Protein AF-A0A4Y8UFQ9-F1 (afdb_monomer_lite)

Foldseek 3Di:
DDPVVVVVVVVVVVVVVPPPQQPQQDDDPVLVPDPCNVVSVVSNDDDDDDDDDDDPDPPPPPPDDPDPDPPPPPPPPPQDVQLPPADAFDKDKDKDKAFPDPPDDPCRHPVNRVVVVVVVQCSNAVPDKDFPDKDKAWDDDPPCNPPTTMIMIMTMMGHHDD

Structure (mmCIF, N/CA/C/O backbone):
data_AF-A0A4Y8UFQ9-F1
#
_entry.id   AF-A0A4Y8UFQ9-F1
#
loop_
_atom_site.group_PDB
_atom_site.id
_atom_site.type_symbol
_atom_site.label_atom_id
_atom_site.label_alt_id
_atom_site.label_comp_id
_atom_site.label_asym_id
_atom_site.label_entity_id
_atom_site.label_seq_id
_atom_site.pdbx_PDB_ins_code
_atom_site.Cartn_x
_atom_site.Cartn_y
_atom_site.Cartn_z
_atom_site.occupancy
_atom_site.B_iso_or_equiv
_atom_site.auth_seq_id
_atom_site.auth_comp_id
_atom_site.auth_asym_id
_atom_site.auth_atom_id
_atom_site.pdbx_PDB_model_num
ATOM 1 N N . MET A 1 1 ? 52.475 -78.803 -8.576 1.00 49.72 1 MET A N 1
ATOM 2 C CA . MET A 1 1 ? 51.684 -77.591 -8.274 1.00 49.72 1 MET A CA 1
ATOM 3 C C . MET A 1 1 ? 51.973 -77.152 -6.853 1.00 49.72 1 MET A C 1
ATOM 5 O O . MET A 1 1 ? 51.779 -77.934 -5.934 1.00 49.72 1 MET A O 1
ATOM 9 N N . SER A 1 2 ? 52.503 -75.944 -6.692 1.00 42.22 2 SER A N 1
ATOM 10 C CA . SER A 1 2 ? 53.022 -75.437 -5.420 1.00 42.22 2 SER A CA 1
ATOM 11 C C . SER A 1 2 ? 51.910 -74.780 -4.583 1.00 42.22 2 SER A C 1
ATOM 13 O O . SER A 1 2 ? 51.114 -74.024 -5.145 1.00 42.22 2 SER A O 1
ATOM 15 N N . PRO A 1 3 ? 51.875 -74.973 -3.249 1.00 52.09 3 PRO A N 1
ATOM 16 C CA . PRO A 1 3 ? 50.838 -74.419 -2.359 1.00 52.09 3 PRO A CA 1
ATOM 17 C C . PRO A 1 3 ? 50.831 -72.879 -2.299 1.00 52.09 3 PRO A C 1
ATOM 19 O O . PRO A 1 3 ? 49.906 -72.268 -1.768 1.00 52.09 3 PRO A O 1
ATOM 22 N N . PHE A 1 4 ? 51.856 -72.246 -2.873 1.00 48.84 4 PHE A N 1
ATOM 23 C CA . PHE A 1 4 ? 52.031 -70.799 -2.930 1.00 48.84 4 PHE A CA 1
ATOM 24 C C . PHE A 1 4 ? 51.114 -70.097 -3.944 1.00 48.84 4 PHE A C 1
ATOM 26 O O . PHE A 1 4 ? 50.678 -68.982 -3.674 1.00 48.84 4 PHE A O 1
ATOM 33 N N . CYS A 1 5 ? 50.748 -70.737 -5.062 1.00 50.50 5 CYS A N 1
ATOM 34 C CA . CYS A 1 5 ? 49.850 -70.113 -6.049 1.00 50.50 5 CYS A CA 1
ATOM 35 C C . CYS A 1 5 ? 48.397 -70.037 -5.558 1.00 50.50 5 CYS A C 1
ATOM 37 O O . CYS A 1 5 ? 47.725 -69.037 -5.787 1.00 50.50 5 CYS A O 1
ATOM 39 N N . TYR A 1 6 ? 47.922 -71.049 -4.824 1.00 51.56 6 TYR A N 1
ATOM 40 C CA . TYR A 1 6 ? 46.550 -71.065 -4.303 1.00 51.56 6 TYR A CA 1
ATOM 41 C C . TYR A 1 6 ? 46.324 -69.975 -3.243 1.00 51.56 6 TYR A C 1
ATOM 43 O O . TYR A 1 6 ? 45.278 -69.333 -3.205 1.00 51.56 6 TYR A O 1
ATOM 51 N N . ARG A 1 7 ? 47.345 -69.704 -2.419 1.00 54.38 7 ARG A N 1
ATOM 52 C CA . ARG A 1 7 ? 47.302 -68.657 -1.387 1.00 54.38 7 ARG A CA 1
ATOM 53 C C . ARG A 1 7 ? 47.274 -67.240 -1.963 1.00 54.38 7 ARG A C 1
ATOM 55 O O . ARG A 1 7 ? 46.605 -66.384 -1.395 1.00 54.38 7 ARG A O 1
ATOM 62 N N . ALA A 1 8 ? 47.951 -67.002 -3.087 1.00 55.12 8 ALA A N 1
ATOM 63 C CA . ALA A 1 8 ? 47.967 -65.692 -3.737 1.00 55.12 8 ALA A CA 1
ATOM 64 C C . ALA A 1 8 ? 46.615 -65.341 -4.385 1.00 55.12 8 ALA A C 1
ATOM 66 O O . ALA A 1 8 ? 46.162 -64.206 -4.276 1.00 55.12 8 ALA A O 1
ATOM 67 N N . VAL A 1 9 ? 45.934 -66.317 -4.997 1.00 57.59 9 VAL A N 1
ATOM 68 C CA . VAL A 1 9 ? 44.631 -66.092 -5.650 1.00 57.59 9 VAL A CA 1
ATOM 69 C C . VAL A 1 9 ? 43.527 -65.801 -4.626 1.00 57.59 9 VAL A C 1
ATOM 71 O O . VAL A 1 9 ? 42.749 -64.870 -4.812 1.00 57.59 9 VAL A O 1
ATOM 74 N N . VAL A 1 10 ? 43.500 -66.523 -3.500 1.00 58.44 10 VAL A N 1
ATOM 75 C CA . VAL A 1 10 ? 42.506 -66.293 -2.432 1.00 58.44 10 VAL A CA 1
ATOM 76 C C . VAL A 1 10 ? 42.690 -64.922 -1.765 1.00 58.44 10 VAL A C 1
ATOM 78 O O . VAL A 1 10 ? 41.705 -64.258 -1.449 1.00 58.44 10 VAL A O 1
ATOM 81 N N . ALA A 1 11 ? 43.935 -64.462 -1.600 1.00 55.69 11 ALA A N 1
ATOM 82 C CA . ALA A 1 11 ? 44.231 -63.163 -0.994 1.00 55.69 11 ALA A CA 1
ATOM 83 C C . ALA A 1 11 ? 43.792 -61.973 -1.870 1.00 55.69 11 ALA A C 1
ATOM 85 O O . ALA A 1 11 ? 43.322 -60.968 -1.343 1.00 55.69 11 ALA A O 1
ATOM 86 N N . VAL A 1 12 ? 43.887 -62.093 -3.200 1.00 56.75 12 VAL A N 1
ATOM 87 C CA . VAL A 1 12 ? 43.429 -61.046 -4.133 1.00 56.75 12 VAL A CA 1
ATOM 88 C C . VAL A 1 12 ? 41.899 -61.001 -4.215 1.00 56.75 12 VAL A C 1
ATOM 90 O O . VAL A 1 12 ? 41.326 -59.915 -4.247 1.00 56.75 12 VAL A O 1
ATOM 93 N N . CYS A 1 13 ? 41.217 -62.150 -4.162 1.00 51.97 13 CYS A N 1
ATOM 94 C CA . CYS A 1 13 ? 39.752 -62.181 -4.106 1.00 51.97 13 CYS A CA 1
ATOM 95 C C . CYS A 1 13 ? 39.203 -61.583 -2.799 1.00 51.97 13 CYS A C 1
ATOM 97 O O . CYS A 1 13 ? 38.222 -60.848 -2.843 1.00 51.97 13 CYS A O 1
ATOM 99 N N . ALA A 1 14 ? 39.851 -61.829 -1.655 1.00 54.19 14 ALA A N 1
ATOM 100 C CA . ALA A 1 14 ? 39.432 -61.267 -0.367 1.00 54.19 14 ALA A CA 1
ATOM 101 C C . ALA A 1 14 ? 39.606 -59.737 -0.285 1.00 54.19 14 ALA A C 1
ATOM 103 O O . ALA A 1 14 ? 38.831 -59.074 0.396 1.00 54.19 14 ALA A O 1
ATOM 104 N N . ALA A 1 15 ? 40.579 -59.164 -1.002 1.00 52.81 15 ALA A N 1
ATOM 105 C CA . ALA A 1 15 ? 40.805 -57.717 -1.032 1.00 52.81 15 ALA A CA 1
ATOM 106 C C . ALA A 1 15 ? 39.806 -56.951 -1.925 1.00 52.81 15 ALA A C 1
ATOM 108 O O . ALA A 1 15 ? 39.598 -55.759 -1.722 1.00 52.81 15 ALA A O 1
ATOM 109 N N . LEU A 1 16 ? 39.169 -57.624 -2.891 1.00 50.06 16 LEU A N 1
ATOM 110 C CA . LEU A 1 16 ? 38.190 -57.021 -3.810 1.00 50.06 16 LEU A CA 1
ATOM 111 C C . LEU A 1 16 ? 36.739 -57.086 -3.300 1.00 50.06 16 LEU A C 1
ATOM 113 O O . LEU A 1 16 ? 35.859 -56.474 -3.895 1.00 50.06 16 LEU A O 1
ATOM 117 N N . LEU A 1 17 ? 36.485 -57.805 -2.203 1.00 48.09 17 LEU A N 1
ATOM 118 C CA . LEU A 1 17 ? 35.159 -57.950 -1.583 1.00 48.09 17 LEU A CA 1
ATOM 119 C C . LEU A 1 17 ? 34.888 -56.927 -0.464 1.00 48.09 17 LEU A C 1
ATOM 121 O O . LEU A 1 17 ? 33.787 -56.896 0.075 1.00 48.09 17 LEU A O 1
ATOM 125 N N . SER A 1 18 ? 35.863 -56.080 -0.121 1.00 48.09 18 SER A N 1
ATOM 126 C CA . SER A 1 18 ? 35.749 -55.122 0.993 1.00 48.09 18 SER A CA 1
ATOM 127 C C . SER A 1 18 ? 35.346 -53.704 0.570 1.00 48.09 18 SER A C 1
ATOM 129 O O . SER A 1 18 ? 35.271 -52.819 1.415 1.00 48.09 18 SER A O 1
ATOM 131 N N . SER A 1 19 ? 35.089 -53.457 -0.718 1.00 48.53 19 SER A N 1
ATOM 132 C CA . SER A 1 19 ? 34.723 -52.134 -1.254 1.00 48.53 19 SER A CA 1
ATOM 133 C C . SER A 1 19 ? 33.238 -51.982 -1.619 1.00 48.53 19 SER A C 1
ATOM 135 O O . SER A 1 19 ? 32.844 -50.956 -2.165 1.00 48.53 19 SER A O 1
ATOM 137 N N . THR A 1 20 ? 32.383 -52.957 -1.296 1.00 51.97 20 THR A N 1
ATOM 138 C CA . THR A 1 20 ? 30.963 -52.973 -1.705 1.00 51.97 20 THR A CA 1
ATOM 139 C C . THR A 1 20 ? 29.966 -52.481 -0.648 1.00 51.97 20 THR A C 1
ATOM 141 O O . THR A 1 20 ? 28.790 -52.814 -0.744 1.00 51.97 20 THR A O 1
ATOM 144 N N . LEU A 1 21 ? 30.383 -51.682 0.343 1.00 53.06 21 LEU A N 1
ATOM 145 C CA . LEU A 1 21 ? 29.468 -51.138 1.369 1.00 53.06 21 LEU A CA 1
ATOM 146 C C . LEU A 1 21 ? 29.247 -49.613 1.325 1.00 53.06 21 LEU A C 1
ATOM 148 O O . LEU A 1 21 ? 28.385 -49.127 2.041 1.00 53.06 21 LEU A O 1
ATOM 152 N N . TYR A 1 22 ? 29.917 -48.863 0.439 1.00 53.50 22 TYR A N 1
ATOM 153 C CA . TYR A 1 22 ? 29.748 -47.396 0.334 1.00 53.50 22 TYR A CA 1
ATOM 154 C C . TYR A 1 22 ? 29.156 -46.905 -0.998 1.00 53.50 22 TYR A C 1
ATOM 156 O O . TYR A 1 22 ? 29.114 -45.706 -1.251 1.00 53.50 22 TYR A O 1
ATOM 164 N N . ALA A 1 23 ? 28.666 -47.800 -1.860 1.00 52.81 23 ALA A N 1
ATOM 165 C CA . ALA A 1 23 ? 28.085 -47.410 -3.152 1.00 52.81 23 ALA A CA 1
ATOM 166 C C . ALA A 1 23 ? 26.660 -46.816 -3.049 1.00 52.81 23 ALA A C 1
ATOM 168 O O . ALA A 1 23 ? 26.121 -46.352 -4.048 1.00 52.81 23 ALA A O 1
ATOM 169 N N . GLY A 1 24 ? 26.034 -46.843 -1.865 1.00 58.41 24 GLY A N 1
ATOM 170 C CA . GLY A 1 24 ? 24.657 -46.380 -1.637 1.00 58.41 24 GLY A CA 1
ATOM 171 C C . GLY A 1 24 ? 24.519 -44.984 -1.019 1.00 58.41 24 GLY A C 1
ATOM 172 O O . GLY A 1 24 ? 23.388 -44.532 -0.853 1.00 58.41 24 GLY A O 1
ATOM 173 N N . CYS A 1 25 ? 25.628 -44.309 -0.700 1.00 67.50 25 CYS A N 1
ATOM 174 C CA . CYS A 1 25 ? 25.659 -43.046 0.057 1.00 67.50 25 CYS A CA 1
ATOM 175 C C . CYS A 1 25 ? 26.064 -41.829 -0.784 1.00 67.50 25 CYS A C 1
ATOM 177 O O . CYS A 1 25 ? 26.454 -40.798 -0.239 1.00 67.50 25 CYS A O 1
ATOM 179 N N . ASP A 1 26 ? 26.005 -41.964 -2.107 1.00 71.69 26 ASP A N 1
ATOM 180 C CA . ASP A 1 26 ? 26.167 -40.849 -3.030 1.00 71.69 26 ASP A CA 1
ATOM 181 C C . ASP A 1 26 ? 24.802 -40.172 -3.213 1.00 71.69 26 ASP A C 1
ATOM 183 O O . ASP A 1 26 ? 23.840 -40.804 -3.665 1.00 71.69 26 ASP A O 1
ATOM 187 N N . PHE A 1 27 ? 24.702 -38.920 -2.764 1.00 73.00 27 PHE A N 1
ATOM 188 C CA . PHE A 1 27 ? 23.489 -38.111 -2.836 1.00 73.00 27 PHE A CA 1
ATOM 189 C C . PHE A 1 27 ? 23.701 -37.006 -3.871 1.00 73.00 27 PHE A C 1
ATOM 191 O O . PHE A 1 27 ? 24.387 -36.018 -3.609 1.00 73.00 27 PHE A O 1
ATOM 198 N N . ASP A 1 28 ? 23.097 -37.171 -5.043 1.00 74.50 28 ASP A N 1
ATOM 199 C CA . ASP A 1 28 ? 22.996 -36.140 -6.073 1.00 74.50 28 ASP A CA 1
ATOM 200 C C . ASP A 1 28 ? 21.626 -35.437 -6.030 1.00 74.50 28 ASP A C 1
ATOM 202 O O . ASP A 1 2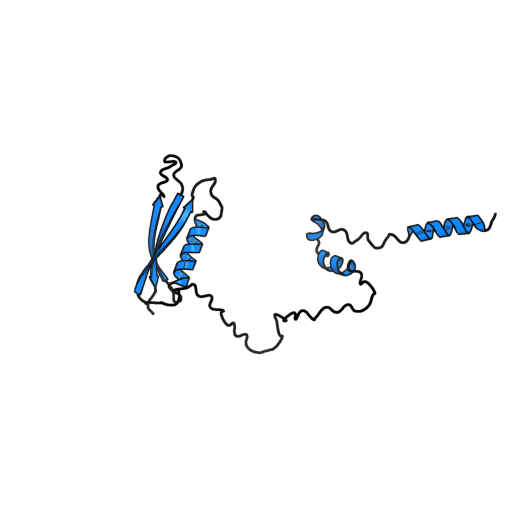8 ? 20.743 -35.789 -5.244 1.00 74.50 28 ASP A O 1
ATOM 206 N N . ALA A 1 29 ? 21.451 -34.401 -6.856 1.00 70.94 29 ALA A N 1
ATOM 207 C CA . ALA A 1 29 ? 20.213 -33.619 -6.893 1.00 70.94 29 ALA A CA 1
ATOM 208 C C . ALA A 1 29 ? 18.982 -34.476 -7.249 1.00 70.94 29 ALA A C 1
ATOM 210 O O . ALA A 1 29 ? 17.905 -34.239 -6.708 1.00 70.94 29 ALA A O 1
ATOM 211 N N . ASP A 1 30 ? 19.159 -35.504 -8.082 1.00 72.25 30 ASP A N 1
ATOM 212 C CA . ASP A 1 30 ? 18.088 -36.411 -8.507 1.00 72.25 30 ASP A CA 1
ATOM 213 C C . ASP A 1 30 ? 17.684 -37.396 -7.393 1.00 72.25 30 ASP A C 1
ATOM 215 O O . ASP A 1 30 ? 16.562 -37.908 -7.363 1.00 72.25 30 ASP A O 1
ATOM 219 N N . SER A 1 31 ? 18.571 -37.652 -6.427 1.00 72.88 31 SER A N 1
ATOM 220 C CA . SER A 1 31 ? 18.287 -38.525 -5.286 1.00 72.88 31 SER A CA 1
ATOM 221 C C . SER A 1 31 ? 17.291 -37.920 -4.290 1.00 72.88 31 SER A C 1
ATOM 223 O O . SER A 1 31 ? 16.629 -38.683 -3.586 1.00 72.88 31 SER A O 1
ATOM 225 N N . ALA A 1 32 ? 17.146 -36.590 -4.242 1.00 72.75 32 ALA A N 1
ATOM 226 C CA . ALA A 1 32 ? 16.237 -35.897 -3.322 1.00 72.75 32 ALA A CA 1
ATOM 227 C C . ALA A 1 32 ? 14.747 -36.109 -3.652 1.00 72.75 32 ALA A C 1
ATOM 229 O O . ALA A 1 32 ? 13.904 -36.024 -2.760 1.00 72.75 32 ALA A O 1
ATOM 230 N N . ASP A 1 33 ? 14.426 -36.441 -4.905 1.00 76.00 33 ASP A N 1
ATOM 231 C CA . ASP A 1 33 ? 13.050 -36.697 -5.351 1.00 76.00 33 ASP A CA 1
ATOM 232 C C . ASP A 1 33 ? 12.590 -38.137 -5.074 1.00 76.00 33 ASP A C 1
ATOM 234 O O . ASP A 1 33 ? 11.444 -38.512 -5.350 1.00 76.00 33 ASP A O 1
ATOM 238 N N . ARG A 1 34 ? 13.474 -38.984 -4.535 1.00 73.00 34 ARG A N 1
ATOM 239 C CA . ARG A 1 34 ? 13.147 -40.381 -4.266 1.00 73.00 34 ARG A CA 1
ATOM 240 C C . ARG A 1 34 ? 12.413 -40.530 -2.936 1.00 73.00 34 ARG A C 1
ATOM 242 O O . ARG A 1 34 ? 12.812 -39.992 -1.908 1.00 73.00 34 ARG A O 1
ATOM 249 N N . LEU A 1 35 ? 11.369 -41.356 -2.943 1.00 76.56 35 LEU A N 1
ATOM 250 C CA . LEU A 1 35 ? 10.551 -41.657 -1.760 1.00 76.56 35 LEU A CA 1
ATOM 251 C C . LEU A 1 35 ? 11.342 -42.346 -0.631 1.00 76.56 35 LEU A C 1
ATOM 253 O O . LEU A 1 35 ? 10.920 -42.298 0.519 1.00 76.56 35 LEU A O 1
ATOM 257 N N . ASP A 1 36 ? 12.476 -42.972 -0.960 1.00 73.31 36 ASP A N 1
ATOM 258 C CA . ASP A 1 36 ? 13.375 -43.691 -0.048 1.00 73.31 36 ASP A CA 1
ATOM 259 C C . ASP A 1 36 ? 14.566 -42.839 0.442 1.00 73.31 36 ASP A C 1
ATOM 261 O O . ASP A 1 36 ? 15.453 -43.348 1.126 1.00 73.31 36 ASP A O 1
ATOM 265 N N . PHE A 1 37 ? 14.606 -41.537 0.124 1.00 76.94 37 PHE A N 1
ATOM 266 C CA . PHE A 1 37 ? 15.743 -40.660 0.435 1.00 76.94 37 PHE A CA 1
ATOM 267 C C . PHE A 1 37 ? 16.064 -40.589 1.936 1.00 76.94 37 PHE A C 1
ATOM 269 O O . PHE A 1 37 ? 17.225 -40.705 2.324 1.00 76.94 37 PHE A O 1
ATOM 276 N N . ALA A 1 38 ? 15.043 -40.441 2.787 1.00 76.00 38 ALA A N 1
ATOM 277 C CA . ALA A 1 38 ? 15.228 -40.288 4.231 1.00 76.00 38 ALA A CA 1
ATOM 278 C C . ALA A 1 38 ? 15.802 -41.547 4.901 1.00 76.00 38 ALA A C 1
ATOM 280 O O . ALA A 1 38 ? 16.630 -41.433 5.802 1.00 76.00 38 ALA A O 1
ATOM 281 N N . GLU A 1 39 ? 15.403 -42.738 4.449 1.00 72.25 39 GLU A N 1
ATOM 282 C CA . GLU A 1 39 ? 15.904 -44.002 5.006 1.00 72.25 39 GLU A CA 1
ATOM 283 C C . GLU A 1 39 ? 17.366 -44.239 4.613 1.00 72.25 39 GLU A C 1
ATOM 285 O O . GLU A 1 39 ? 18.186 -44.607 5.452 1.00 72.25 39 GLU A O 1
ATOM 290 N N . ARG A 1 40 ? 17.738 -43.889 3.376 1.00 69.00 40 ARG A N 1
ATOM 291 C CA . ARG A 1 40 ? 19.120 -44.014 2.890 1.00 69.00 40 ARG A CA 1
ATOM 292 C C . ARG A 1 40 ? 20.119 -43.135 3.647 1.00 69.00 40 ARG A C 1
ATOM 294 O O . ARG A 1 40 ? 21.289 -43.491 3.726 1.00 69.00 40 ARG A O 1
ATOM 301 N N . ILE A 1 41 ? 19.690 -42.006 4.219 1.00 70.94 41 ILE A N 1
ATOM 302 C CA . ILE A 1 41 ? 20.553 -41.172 5.078 1.00 70.94 41 ILE A CA 1
ATOM 303 C C . ILE A 1 41 ? 20.936 -41.927 6.354 1.00 70.94 41 ILE A C 1
ATOM 305 O O . ILE A 1 41 ? 22.093 -41.872 6.773 1.00 70.94 41 ILE A O 1
ATOM 309 N N . VAL A 1 42 ? 19.976 -42.631 6.958 1.00 69.56 42 VAL A N 1
ATOM 310 C CA . VAL A 1 42 ? 20.172 -43.359 8.219 1.00 69.56 42 VAL A CA 1
ATOM 311 C C . VAL A 1 42 ? 21.118 -44.540 8.014 1.00 69.56 42 VAL A C 1
ATOM 313 O O . VAL A 1 42 ? 22.024 -44.741 8.819 1.00 69.56 42 VAL A O 1
ATOM 316 N N . ASP A 1 43 ? 20.967 -45.260 6.902 1.00 67.75 43 ASP A N 1
ATOM 317 C CA . ASP A 1 43 ? 21.806 -46.419 6.569 1.00 67.75 43 ASP A CA 1
ATOM 318 C C . ASP A 1 43 ? 23.277 -46.051 6.309 1.00 67.75 43 ASP A C 1
ATOM 320 O O . ASP A 1 43 ? 24.177 -46.866 6.506 1.00 67.75 43 ASP A O 1
ATOM 324 N N . CYS A 1 44 ? 23.533 -44.812 5.888 1.00 68.88 44 CYS A N 1
ATOM 325 C CA . CYS A 1 44 ? 24.867 -44.295 5.587 1.00 68.88 44 CYS A CA 1
ATOM 326 C C . CYS A 1 44 ? 25.601 -43.712 6.800 1.00 68.88 44 CYS A C 1
ATOM 328 O O . CYS A 1 44 ? 26.780 -43.358 6.702 1.00 68.88 44 CYS A O 1
ATOM 330 N N . GLN A 1 45 ? 24.927 -43.585 7.941 1.00 69.38 45 GLN A N 1
ATOM 331 C CA . GLN A 1 45 ? 25.514 -43.025 9.146 1.00 69.38 45 GLN A CA 1
ATOM 332 C C . GLN A 1 45 ? 26.206 -44.129 9.958 1.00 69.38 45 GLN A C 1
ATOM 334 O O . GLN A 1 45 ? 25.631 -44.723 10.866 1.00 69.38 45 GLN A O 1
ATOM 339 N N . GLU A 1 46 ? 27.468 -44.413 9.637 1.00 62.31 46 GLU A N 1
ATOM 340 C CA . GLU A 1 46 ? 28.289 -45.329 10.433 1.00 62.31 46 GLU A CA 1
ATOM 341 C C . GLU A 1 46 ? 28.646 -44.687 11.792 1.00 62.31 46 GLU A C 1
ATOM 343 O O . GLU A 1 46 ? 29.182 -43.574 11.819 1.00 62.31 46 GLU A O 1
ATOM 348 N N . PRO A 1 47 ? 28.365 -45.329 12.944 1.00 56.53 47 PRO A N 1
ATOM 349 C CA . PRO A 1 47 ? 28.782 -44.801 14.238 1.00 56.53 47 PRO A CA 1
ATOM 350 C C . PRO A 1 47 ? 30.287 -45.049 14.446 1.00 56.53 47 PRO A C 1
ATOM 352 O O . PRO A 1 47 ? 30.711 -46.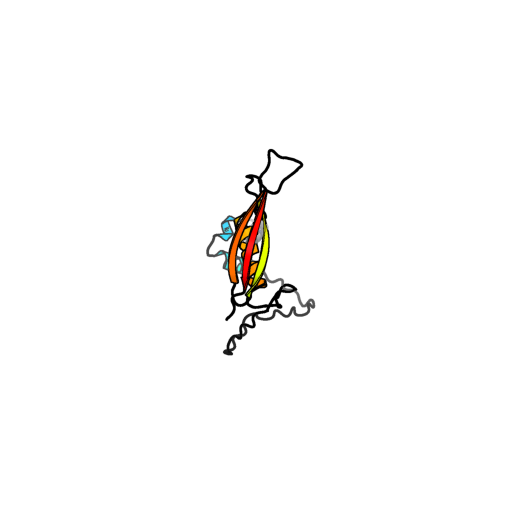207 14.466 1.00 56.53 47 PRO A O 1
ATOM 355 N N . PRO A 1 48 ? 31.128 -44.021 14.674 1.00 46.56 48 PRO A N 1
ATOM 356 C CA . PRO A 1 48 ? 32.504 -44.265 15.076 1.00 46.56 48 PRO A CA 1
ATOM 357 C C . PRO A 1 48 ? 32.543 -44.789 16.517 1.00 46.56 48 PRO A C 1
ATOM 359 O O . PRO A 1 48 ? 32.156 -44.109 17.468 1.00 46.56 48 PRO A O 1
ATOM 362 N N . ALA A 1 49 ? 33.068 -46.000 16.692 1.00 48.69 49 ALA A N 1
ATOM 363 C CA . ALA A 1 49 ? 33.476 -46.503 17.994 1.00 48.69 49 ALA A CA 1
ATOM 364 C C . ALA A 1 49 ? 34.716 -45.733 18.486 1.00 48.69 49 ALA A C 1
ATOM 366 O O . ALA A 1 49 ? 35.819 -45.959 17.994 1.00 48.69 49 ALA A O 1
ATOM 367 N N . SER A 1 50 ? 34.546 -44.827 19.455 1.00 44.00 50 SER A N 1
ATOM 368 C CA . SER A 1 50 ? 35.590 -44.319 20.370 1.00 44.00 50 SER A CA 1
ATOM 369 C C . SER A 1 50 ? 34.967 -43.469 21.490 1.00 44.00 50 SER A C 1
ATOM 371 O O . SER A 1 50 ? 33.978 -42.782 21.244 1.00 44.00 50 SER A O 1
ATOM 373 N N . PRO A 1 51 ? 35.502 -43.518 22.725 1.00 47.56 51 PRO A N 1
ATOM 374 C CA . PRO A 1 51 ? 34.786 -43.108 23.927 1.00 47.56 51 PRO A CA 1
ATOM 375 C C . PRO A 1 51 ? 34.860 -41.600 24.212 1.00 47.56 51 PRO A C 1
ATOM 377 O O . PRO A 1 51 ? 35.884 -40.961 23.994 1.00 47.56 51 PRO A O 1
ATOM 380 N N . ALA A 1 52 ? 33.749 -41.095 24.761 1.00 51.88 52 ALA A N 1
ATOM 381 C CA . ALA A 1 52 ? 33.584 -39.909 25.605 1.00 51.88 52 ALA A CA 1
ATOM 382 C C . ALA A 1 52 ? 34.585 -38.756 25.395 1.00 51.88 52 ALA A C 1
ATOM 384 O O . ALA A 1 52 ? 35.618 -38.673 26.057 1.00 51.88 52 ALA A O 1
ATOM 385 N N . SER A 1 53 ? 34.205 -37.796 24.551 1.00 43.94 53 SER A N 1
ATOM 386 C CA . SER A 1 53 ? 34.620 -36.406 24.733 1.00 43.94 53 SER A CA 1
ATOM 387 C C . SER A 1 53 ? 33.406 -35.591 25.142 1.00 43.94 53 SER A C 1
ATOM 389 O O . SER A 1 53 ? 32.383 -35.567 24.463 1.00 43.94 53 SER A O 1
ATOM 391 N N . ASP A 1 54 ? 33.564 -35.008 26.320 1.00 51.00 54 ASP A N 1
ATOM 392 C CA . ASP A 1 54 ? 32.689 -34.101 27.036 1.00 51.00 54 ASP A CA 1
ATOM 393 C C . ASP A 1 54 ? 32.150 -33.001 26.104 1.00 51.00 54 ASP A C 1
ATOM 395 O O . ASP A 1 54 ? 32.842 -32.040 25.765 1.00 51.00 54 ASP A O 1
ATOM 399 N N . LEU A 1 55 ? 30.914 -33.176 25.640 1.00 50.28 55 LEU A N 1
ATOM 400 C CA . LEU A 1 55 ? 30.111 -32.107 25.068 1.00 50.28 55 LEU A CA 1
ATOM 401 C C . LEU A 1 55 ? 28.935 -31.921 26.014 1.00 50.28 55 LEU A C 1
ATOM 403 O O . LEU A 1 55 ? 28.038 -32.763 26.084 1.00 50.28 55 LEU A O 1
ATOM 407 N N . SER A 1 56 ? 28.984 -30.821 26.766 1.00 57.59 56 SER A N 1
ATOM 408 C CA . SER A 1 56 ? 27.895 -30.330 27.604 1.00 57.59 56 SER A CA 1
ATOM 409 C C . SER A 1 56 ? 26.557 -30.519 26.888 1.00 57.59 56 SER A C 1
ATOM 411 O O . SER A 1 56 ? 26.462 -30.161 25.709 1.00 57.59 56 SER A O 1
ATOM 413 N N . PRO A 1 57 ? 25.523 -31.060 27.556 1.00 46.38 57 PRO A N 1
ATOM 414 C CA . PRO A 1 57 ? 24.257 -31.332 26.902 1.00 46.38 57 PRO A CA 1
ATOM 415 C C . PRO A 1 57 ? 23.687 -30.015 26.383 1.00 46.38 57 PRO A C 1
ATOM 417 O O . PRO A 1 57 ? 23.277 -29.148 27.156 1.00 46.38 57 PRO A O 1
ATOM 420 N N . VAL A 1 58 ? 23.673 -29.857 25.059 1.00 53.00 58 VAL A N 1
ATOM 421 C CA . VAL A 1 58 ? 22.801 -28.883 24.416 1.00 53.00 58 VAL A CA 1
ATOM 422 C C . VAL A 1 58 ? 21.396 -29.317 24.795 1.00 53.00 58 VAL A C 1
ATOM 424 O O . VAL A 1 58 ? 20.925 -30.374 24.376 1.00 53.00 58 VAL A O 1
ATOM 427 N N . VAL A 1 59 ? 20.769 -28.536 25.669 1.00 52.94 59 VAL A N 1
ATOM 428 C CA . VAL A 1 59 ? 19.378 -28.720 26.060 1.00 52.94 59 VAL A CA 1
ATOM 429 C C . VAL A 1 59 ? 18.545 -28.480 24.808 1.00 52.94 59 VAL A C 1
ATOM 431 O O . VAL A 1 59 ? 18.265 -27.342 24.441 1.00 52.94 59 VAL A O 1
ATOM 434 N N . ILE A 1 60 ? 18.204 -29.559 24.108 1.00 54.84 60 ILE A N 1
ATOM 435 C CA . ILE A 1 60 ? 17.175 -29.530 23.080 1.00 54.84 60 ILE A CA 1
ATOM 436 C C . ILE A 1 60 ? 15.852 -29.506 23.831 1.00 54.84 60 ILE A C 1
ATOM 438 O O . ILE A 1 60 ? 15.419 -30.513 24.389 1.00 54.84 60 ILE A O 1
ATOM 442 N N . GLU A 1 61 ? 15.257 -28.321 23.909 1.00 50.88 61 GLU A N 1
ATOM 443 C CA . GLU A 1 61 ? 13.932 -28.140 24.478 1.00 50.88 61 GLU A CA 1
ATOM 444 C C . GLU A 1 61 ? 12.910 -28.800 23.530 1.00 50.88 61 GLU A C 1
ATOM 446 O O . GLU A 1 61 ? 12.828 -28.427 22.355 1.00 50.88 61 GLU A O 1
ATOM 451 N N . PRO A 1 62 ? 12.168 -29.830 23.973 1.00 46.25 62 PRO A N 1
ATOM 452 C CA . PRO A 1 62 ? 11.177 -30.478 23.129 1.00 46.25 62 PRO A CA 1
ATOM 453 C C . PRO A 1 62 ? 10.029 -29.498 22.860 1.00 46.25 62 PRO A C 1
ATOM 455 O O . PRO A 1 62 ? 9.302 -29.117 23.774 1.00 46.25 62 PRO A O 1
ATOM 458 N N . LEU A 1 63 ? 9.832 -29.115 21.595 1.00 48.34 63 LEU A N 1
ATOM 459 C CA . LEU A 1 63 ? 8.768 -28.184 21.176 1.00 48.34 63 LEU A CA 1
ATOM 460 C C . LEU A 1 63 ? 7.343 -28.729 21.374 1.00 48.34 63 LEU A C 1
ATOM 462 O O . LEU A 1 63 ? 6.376 -27.983 21.235 1.00 48.34 63 LEU A O 1
ATOM 466 N N . TYR A 1 64 ? 7.202 -30.009 21.717 1.00 45.66 64 TYR A N 1
ATOM 467 C CA . TYR A 1 64 ? 5.918 -30.639 21.991 1.00 45.66 64 TYR A CA 1
ATOM 468 C C . TYR A 1 64 ? 6.056 -31.536 23.216 1.00 45.66 64 TYR A C 1
ATOM 470 O O . TYR A 1 64 ? 6.454 -32.695 23.128 1.00 45.66 64 TYR A O 1
ATOM 478 N N . SER A 1 65 ? 5.741 -30.988 24.389 1.00 46.56 65 SER A N 1
ATOM 479 C CA . SER A 1 65 ? 5.422 -31.822 25.540 1.00 46.56 65 SER A CA 1
ATOM 480 C C . SER A 1 65 ? 4.061 -32.460 25.284 1.00 46.56 65 SER A C 1
ATOM 482 O O . SER A 1 65 ? 3.052 -31.751 25.214 1.00 46.56 65 SER A O 1
ATOM 484 N N . ASP A 1 66 ? 4.037 -33.781 25.168 1.00 49.81 66 ASP A N 1
ATOM 485 C CA . ASP A 1 66 ? 2.821 -34.584 25.131 1.00 49.81 66 ASP A CA 1
ATOM 486 C C . ASP A 1 66 ? 2.196 -34.565 26.537 1.00 49.81 66 ASP A C 1
ATOM 488 O O . ASP A 1 66 ? 2.369 -35.455 27.367 1.00 49.81 66 ASP A O 1
ATOM 492 N N . SER A 1 67 ? 1.560 -33.446 26.873 1.00 46.81 67 SER A N 1
ATOM 493 C CA . SER A 1 67 ? 0.776 -33.303 28.088 1.00 46.81 67 SER A CA 1
ATOM 494 C C . SER A 1 67 ? -0.575 -32.725 27.711 1.00 46.81 67 SER A C 1
ATOM 496 O O . SER A 1 67 ? -0.684 -31.684 27.066 1.00 46.81 67 SER A O 1
ATOM 498 N N . ALA A 1 68 ? -1.620 -33.448 28.099 1.00 47.84 68 ALA A N 1
ATOM 499 C CA . ALA A 1 68 ? -3.021 -33.094 27.936 1.00 47.84 68 ALA A CA 1
ATOM 500 C C . ALA A 1 68 ? -3.412 -31.895 28.829 1.00 47.84 68 ALA A C 1
ATOM 502 O O . ALA A 1 68 ? -4.306 -31.981 29.669 1.00 47.84 68 ALA A O 1
ATOM 503 N N . GLY A 1 69 ? -2.726 -30.767 28.663 1.00 47.72 69 GLY A N 1
ATOM 504 C CA . GLY A 1 69 ? -3.031 -29.477 29.259 1.00 47.72 69 GLY A CA 1
ATOM 505 C C . GLY A 1 69 ? -3.262 -28.478 28.136 1.00 47.72 69 GLY A C 1
ATOM 506 O O . GLY A 1 69 ? -2.420 -28.335 27.258 1.00 47.72 69 GLY A O 1
ATOM 507 N N . ARG A 1 70 ? -4.434 -27.830 28.133 1.00 48.19 70 ARG A N 1
ATOM 508 C CA . ARG A 1 70 ? -4.850 -26.804 27.159 1.00 48.19 70 ARG A CA 1
ATOM 509 C C . ARG A 1 70 ? -3.659 -25.975 26.670 1.00 48.19 70 ARG A C 1
ATOM 511 O O . ARG A 1 70 ? -3.094 -25.218 27.455 1.00 48.19 70 ARG A O 1
ATOM 518 N N . ALA A 1 71 ? -3.336 -26.088 25.382 1.00 43.16 71 ALA A N 1
ATOM 519 C CA . ALA A 1 71 ? -2.390 -25.208 24.716 1.00 43.16 71 ALA A CA 1
ATOM 520 C C . ALA A 1 71 ? -2.878 -23.761 24.866 1.00 43.16 71 ALA A C 1
ATOM 522 O O . ALA A 1 71 ? -3.778 -23.308 24.157 1.00 43.16 71 ALA A O 1
ATOM 523 N N . VAL A 1 72 ? -2.324 -23.039 25.838 1.00 51.31 72 VAL A N 1
ATOM 524 C CA . VAL A 1 72 ? -2.456 -21.590 25.903 1.00 51.31 72 VAL A CA 1
ATOM 525 C C . VAL A 1 72 ? -1.453 -21.072 24.891 1.00 51.31 72 VAL A C 1
ATOM 527 O O . VAL A 1 72 ? -0.270 -20.930 25.190 1.00 51.31 72 VAL A O 1
ATOM 530 N N . ILE A 1 73 ? -1.921 -20.852 23.663 1.00 49.59 73 ILE A N 1
ATOM 531 C CA . ILE A 1 73 ? -1.185 -20.068 22.677 1.00 49.59 73 ILE A CA 1
ATOM 532 C C . ILE A 1 73 ? -1.072 -18.667 23.280 1.00 49.59 73 ILE A C 1
ATOM 534 O O . ILE A 1 73 ? -1.997 -17.862 23.201 1.00 49.59 73 ILE A O 1
ATOM 538 N N . SER A 1 74 ? 0.030 -18.412 23.977 1.00 46.62 74 SER A N 1
ATOM 539 C CA . SER A 1 74 ? 0.389 -17.073 24.415 1.00 46.62 74 SER A CA 1
ATOM 540 C C . SER A 1 74 ? 0.915 -16.358 23.182 1.00 46.62 74 SER A C 1
ATOM 542 O O . SER A 1 74 ? 2.035 -16.613 22.738 1.00 46.62 74 SER A O 1
ATOM 544 N N . GLU A 1 75 ? 0.070 -15.529 22.571 1.00 48.97 75 GLU A N 1
ATOM 545 C CA . GLU A 1 75 ? 0.496 -14.618 21.517 1.00 48.97 75 GLU A CA 1
ATOM 546 C C . GLU A 1 75 ? 1.672 -13.785 22.040 1.00 48.97 75 GLU A C 1
ATOM 548 O O . GLU A 1 75 ? 1.531 -12.937 22.922 1.00 48.97 75 GLU A O 1
ATOM 553 N N . HIS A 1 76 ? 2.876 -14.045 21.531 1.00 42.75 76 HIS A N 1
ATOM 554 C CA . HIS A 1 76 ? 4.004 -13.178 21.823 1.00 42.75 76 HIS A CA 1
ATOM 555 C C . HIS A 1 76 ? 3.730 -11.863 21.098 1.00 42.75 76 HIS A C 1
ATOM 557 O O . HIS A 1 76 ? 3.885 -11.756 19.881 1.00 42.75 76 HIS A O 1
ATOM 563 N N . ARG A 1 77 ? 3.215 -10.879 21.837 1.00 44.31 77 ARG A N 1
ATOM 564 C CA . ARG A 1 77 ? 2.826 -9.581 21.294 1.00 44.31 77 ARG A CA 1
ATOM 565 C C . ARG A 1 77 ? 4.095 -8.821 20.902 1.00 44.31 77 ARG A C 1
ATOM 567 O O . ARG A 1 77 ? 4.627 -8.041 21.685 1.00 44.31 77 ARG A O 1
ATOM 574 N N . VAL A 1 78 ? 4.599 -9.058 19.692 1.00 48.47 78 VAL A N 1
ATOM 575 C CA . VAL A 1 78 ? 5.665 -8.250 19.090 1.00 48.47 78 VAL A CA 1
ATOM 576 C C . VAL A 1 78 ? 5.038 -6.916 18.698 1.00 48.47 78 VAL A C 1
ATOM 578 O O . VAL A 1 78 ? 4.512 -6.733 17.602 1.00 48.47 78 VAL A O 1
ATOM 581 N N . VAL A 1 79 ? 4.996 -5.999 19.660 1.00 48.88 79 VAL A N 1
ATOM 582 C CA . VAL A 1 79 ? 4.456 -4.660 19.454 1.00 48.88 79 VAL A CA 1
ATOM 583 C C . VAL A 1 79 ? 5.567 -3.775 18.908 1.00 48.88 79 VAL A C 1
ATOM 585 O O . VAL A 1 79 ? 6.569 -3.550 19.583 1.00 48.88 79 VAL A O 1
ATOM 588 N N . ALA A 1 80 ? 5.383 -3.242 17.700 1.00 53.56 80 ALA A N 1
ATOM 589 C CA . ALA A 1 80 ? 6.230 -2.163 17.208 1.00 53.56 80 ALA A CA 1
ATOM 590 C C . ALA A 1 80 ? 6.168 -0.963 18.186 1.00 53.56 80 ALA A C 1
ATOM 592 O O . ALA A 1 80 ? 5.101 -0.689 18.750 1.00 53.56 80 ALA A O 1
ATOM 593 N N . PRO A 1 81 ? 7.265 -0.221 18.413 1.00 50.69 81 PRO A N 1
ATOM 594 C CA . PRO A 1 81 ? 7.239 0.968 19.264 1.00 50.69 81 PRO A CA 1
ATOM 595 C C . PRO A 1 81 ? 6.130 1.935 18.810 1.00 50.69 81 PRO A C 1
ATOM 597 O O . PRO A 1 81 ? 6.080 2.314 17.645 1.00 50.69 81 PRO A O 1
ATOM 600 N N . GLY A 1 82 ? 5.207 2.297 19.710 1.00 53.62 82 GLY A N 1
ATOM 601 C CA . GLY A 1 82 ? 4.056 3.165 19.406 1.00 53.62 82 GLY A CA 1
ATOM 602 C C . GLY A 1 82 ? 2.750 2.447 19.027 1.00 53.62 82 GLY A C 1
ATOM 603 O O . GLY A 1 82 ? 1.689 3.060 19.110 1.00 53.62 82 GLY A O 1
ATOM 604 N N . SER A 1 83 ? 2.775 1.140 18.739 1.00 52.91 83 SER A N 1
ATOM 605 C CA . SER A 1 83 ? 1.573 0.353 18.390 1.00 52.91 83 SER A CA 1
ATOM 606 C C . SER A 1 83 ? 0.603 0.125 19.568 1.00 52.91 83 SER A C 1
ATOM 608 O O . SER A 1 83 ? -0.468 -0.443 19.386 1.00 52.91 83 SER A O 1
ATOM 610 N N . LEU A 1 84 ? 0.917 0.611 20.777 1.00 53.69 84 LEU A N 1
ATOM 611 C CA . LEU A 1 84 ? 0.037 0.524 21.953 1.00 53.69 84 LEU A CA 1
ATOM 612 C C . LEU A 1 84 ? -0.868 1.739 22.175 1.00 53.69 84 LEU A C 1
ATOM 614 O O . LEU A 1 84 ? -1.812 1.637 22.961 1.00 53.69 84 LEU A O 1
ATOM 618 N N . ASN A 1 85 ? -0.628 2.865 21.499 1.00 55.97 85 ASN A N 1
ATOM 619 C CA . ASN A 1 85 ? -1.472 4.051 21.643 1.00 55.97 85 ASN A CA 1
ATOM 620 C C . ASN A 1 85 ? -2.679 3.951 20.704 1.00 55.97 85 ASN A C 1
ATOM 622 O O . ASN A 1 85 ? -2.778 4.647 19.700 1.00 55.97 85 ASN A O 1
ATOM 626 N N . HIS A 1 86 ? -3.598 3.043 21.037 1.00 59.62 86 HIS A N 1
ATOM 627 C CA . HIS A 1 86 ? -4.875 2.908 20.345 1.00 59.62 86 HIS A CA 1
ATOM 628 C C . HIS A 1 86 ? -5.836 3.996 20.820 1.00 59.62 86 HIS A C 1
ATOM 630 O O . HIS A 1 86 ? -6.494 3.863 21.851 1.00 59.62 86 HIS A O 1
ATOM 636 N N . SER A 1 87 ? -5.928 5.067 20.053 1.00 63.34 87 SER A N 1
ATOM 637 C CA . SER A 1 87 ? -6.927 6.120 20.188 1.00 63.34 87 SER A CA 1
ATOM 638 C C . SER A 1 87 ? -8.077 5.823 19.212 1.00 63.34 87 SER A C 1
ATOM 640 O O . SER A 1 87 ? -7.924 5.985 17.998 1.00 63.34 87 SER A O 1
ATOM 642 N N . PRO A 1 88 ? -9.236 5.338 19.700 1.00 67.75 88 PRO A N 1
ATOM 643 C CA . PRO A 1 88 ? -10.385 5.058 18.844 1.00 67.75 88 PRO A CA 1
ATOM 644 C C . PRO A 1 88 ? -10.789 6.312 18.065 1.00 67.75 88 PRO A C 1
ATOM 646 O O . PRO A 1 88 ? -10.815 7.405 18.631 1.00 67.75 88 PRO A O 1
ATOM 649 N N . GLY A 1 89 ? -11.102 6.162 16.776 1.00 68.62 89 GLY A N 1
ATOM 650 C CA . GLY A 1 89 ? -11.548 7.276 15.938 1.00 68.62 89 GLY A CA 1
ATOM 651 C C . GLY A 1 89 ? -10.454 8.252 15.492 1.00 68.62 89 GLY A C 1
ATOM 652 O O . GLY A 1 89 ? -10.779 9.232 14.828 1.00 68.62 89 GLY A O 1
ATOM 653 N N . GLN A 1 90 ? -9.175 8.008 15.804 1.00 77.75 90 GLN A N 1
ATOM 654 C CA . GLN A 1 90 ? -8.086 8.761 15.178 1.00 77.75 90 GLN A CA 1
ATOM 655 C C . GLN A 1 90 ? -7.811 8.266 13.756 1.00 77.75 90 GLN A C 1
ATOM 657 O O . GLN A 1 90 ? -7.872 7.066 13.473 1.00 77.75 90 GLN A O 1
ATOM 662 N N . SER A 1 91 ? -7.516 9.223 12.877 1.00 85.31 91 SER A N 1
ATOM 663 C CA . SER A 1 91 ? -7.095 9.010 11.496 1.00 85.31 91 SER A CA 1
ATOM 664 C C . SER A 1 91 ? -5.575 9.093 11.383 1.00 85.31 91 SER A C 1
ATOM 666 O O . SER A 1 91 ? -4.958 10.012 11.923 1.00 85.31 91 SER A O 1
ATOM 668 N N . PHE A 1 92 ? -4.995 8.179 10.622 1.00 88.56 92 PHE A N 1
ATOM 669 C CA . PHE A 1 92 ? -3.571 8.055 10.359 1.00 88.56 92 PHE A CA 1
ATOM 670 C C . PHE A 1 92 ? -3.321 8.017 8.853 1.00 88.56 92 PHE A C 1
ATOM 672 O O . PHE A 1 92 ? -4.211 7.698 8.062 1.00 88.56 92 PHE A O 1
ATOM 679 N N . GLU A 1 93 ? -2.085 8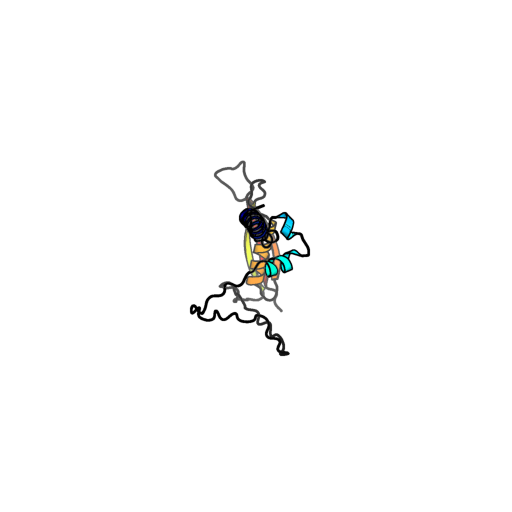.315 8.463 1.00 92.12 93 GLU A N 1
ATOM 680 C CA . GLU A 1 93 ? -1.616 8.153 7.094 1.00 92.12 93 GLU A CA 1
ATOM 681 C C . GLU A 1 93 ? -0.320 7.341 7.093 1.00 92.12 93 GLU A C 1
ATOM 683 O O . GLU A 1 93 ? 0.645 7.686 7.775 1.00 92.12 93 GLU A O 1
ATOM 688 N N . ALA A 1 94 ? -0.318 6.250 6.335 1.00 92.25 94 ALA A N 1
ATOM 689 C CA . ALA A 1 94 ? 0.843 5.408 6.088 1.00 92.25 94 ALA A CA 1
ATOM 690 C C . ALA A 1 94 ? 1.303 5.586 4.640 1.00 92.25 94 ALA A C 1
ATOM 692 O O . ALA A 1 94 ? 0.480 5.824 3.751 1.00 92.25 94 ALA A O 1
ATOM 693 N N . ARG A 1 95 ? 2.612 5.460 4.398 1.00 94.19 95 ARG A N 1
ATOM 694 C CA . ARG A 1 95 ? 3.184 5.567 3.052 1.00 94.19 95 ARG A CA 1
ATOM 695 C C . ARG A 1 95 ? 4.230 4.497 2.792 1.00 94.19 95 ARG A C 1
ATOM 697 O O . ARG A 1 95 ? 5.054 4.222 3.657 1.00 94.19 95 ARG A O 1
ATOM 704 N N . GLU A 1 96 ? 4.243 3.979 1.572 1.00 95.44 96 GLU A N 1
ATOM 705 C CA . GLU A 1 96 ? 5.253 3.036 1.092 1.00 95.44 96 GLU A CA 1
ATOM 706 C C . GLU A 1 96 ? 5.724 3.412 -0.310 1.00 95.44 96 GLU A C 1
ATOM 708 O O . GLU A 1 96 ? 4.971 3.979 -1.105 1.00 95.44 96 GLU A O 1
ATOM 713 N N . LEU A 1 97 ? 6.985 3.106 -0.610 1.00 93.31 97 LEU A N 1
ATOM 714 C CA . LEU A 1 97 ? 7.549 3.297 -1.942 1.00 93.31 97 LEU A CA 1
ATOM 715 C C . LEU A 1 97 ? 7.320 2.035 -2.777 1.00 93.31 97 LEU A C 1
ATOM 717 O O . LEU A 1 97 ? 7.524 0.921 -2.299 1.00 93.31 97 LEU A O 1
ATOM 721 N N . TYR A 1 98 ? 6.965 2.216 -4.042 1.00 94.19 98 TYR A N 1
ATOM 722 C CA . TYR A 1 98 ? 6.978 1.145 -5.029 1.00 94.19 98 TYR A CA 1
ATOM 723 C C . TYR A 1 98 ? 7.475 1.653 -6.383 1.00 94.19 98 TYR A C 1
ATOM 725 O O . TYR A 1 98 ? 7.542 2.857 -6.643 1.00 94.19 98 TYR A O 1
ATOM 733 N N . SER A 1 99 ? 7.837 0.723 -7.256 1.00 92.12 99 SER A N 1
ATOM 734 C CA . SER A 1 99 ? 8.324 0.987 -8.600 1.00 92.12 99 SER A CA 1
ATOM 735 C C . SER A 1 99 ? 7.539 0.155 -9.610 1.00 92.12 99 SER A C 1
ATOM 737 O O . SER A 1 99 ? 7.273 -1.025 -9.399 1.00 92.12 99 SER A O 1
ATOM 739 N N . LEU A 1 100 ? 7.153 0.790 -10.714 1.00 89.31 100 LEU A N 1
ATOM 740 C CA . LEU A 1 100 ? 6.526 0.154 -11.878 1.00 89.31 100 LEU A CA 1
ATOM 741 C C . LEU A 1 100 ? 7.531 -0.096 -13.006 1.00 89.31 100 LEU A C 1
ATOM 743 O O . LEU A 1 100 ? 7.152 -0.470 -14.115 1.00 89.31 100 LEU A O 1
ATOM 747 N N . ARG A 1 101 ? 8.817 0.156 -12.753 1.00 86.75 101 ARG A N 1
ATOM 748 C CA . ARG A 1 101 ? 9.858 -0.066 -13.749 1.00 86.75 101 ARG A CA 1
ATOM 749 C C . ARG A 1 101 ? 10.078 -1.561 -13.958 1.00 86.75 101 ARG A C 1
ATOM 751 O O . ARG A 1 101 ? 10.043 -2.335 -13.008 1.00 86.75 101 ARG A O 1
ATOM 758 N N . GLY A 1 102 ? 10.382 -1.953 -15.194 1.00 86.00 102 GLY A N 1
ATOM 759 C CA . GLY A 1 102 ? 10.699 -3.349 -15.516 1.00 86.00 102 GLY A CA 1
ATOM 760 C C . GLY A 1 102 ? 11.989 -3.861 -14.862 1.00 86.00 102 GLY A C 1
ATOM 761 O O . GLY A 1 102 ? 12.155 -5.064 -14.718 1.00 86.00 102 GLY A O 1
ATOM 762 N N . ASP A 1 103 ? 12.881 -2.958 -14.447 1.00 86.94 103 ASP A N 1
ATOM 763 C CA . ASP A 1 103 ? 14.121 -3.255 -13.720 1.00 86.94 103 ASP A CA 1
ATOM 764 C C . ASP A 1 103 ? 13.999 -3.050 -12.199 1.00 86.94 103 ASP A C 1
ATOM 766 O O . ASP A 1 103 ? 15.008 -3.025 -11.495 1.00 86.94 103 ASP A O 1
ATOM 770 N N . ALA A 1 104 ? 12.779 -2.872 -11.680 1.00 86.44 104 ALA A N 1
ATOM 771 C CA . ALA A 1 104 ? 12.543 -2.752 -10.247 1.00 86.44 104 ALA A CA 1
ATOM 772 C C . ALA A 1 104 ? 12.896 -4.051 -9.512 1.00 86.44 104 ALA A C 1
ATOM 774 O O . ALA A 1 104 ? 12.641 -5.155 -9.998 1.00 86.44 104 ALA A O 1
ATOM 775 N N . SER A 1 105 ? 13.441 -3.918 -8.304 1.00 89.62 105 SER A N 1
ATOM 776 C CA . SER A 1 105 ? 13.625 -5.072 -7.430 1.00 89.62 105 SER A CA 1
ATOM 777 C C . SER A 1 105 ? 12.272 -5.585 -6.929 1.00 89.62 105 SER A C 1
ATOM 779 O O . SER A 1 105 ? 11.293 -4.841 -6.838 1.00 89.62 105 SER A O 1
ATOM 781 N N . PHE A 1 106 ? 12.225 -6.860 -6.541 1.00 89.44 106 PHE A N 1
ATOM 782 C CA . PHE A 1 106 ? 11.038 -7.455 -5.920 1.00 89.44 106 PHE A CA 1
ATOM 783 C C . PHE A 1 106 ? 10.572 -6.677 -4.675 1.00 89.44 106 PHE A C 1
ATOM 785 O O . PHE A 1 106 ? 9.372 -6.505 -4.447 1.00 89.44 106 PHE A O 1
ATOM 792 N N . GLU A 1 107 ? 11.528 -6.148 -3.910 1.00 91.19 107 GLU A N 1
ATOM 793 C CA . GLU A 1 107 ? 11.289 -5.358 -2.700 1.00 91.19 107 GLU A CA 1
ATOM 794 C C . GLU A 1 107 ? 10.563 -4.031 -2.961 1.00 91.19 107 GLU A C 1
ATOM 796 O O . GLU A 1 107 ? 9.878 -3.515 -2.076 1.00 91.19 107 GLU A O 1
ATOM 801 N N . GLU A 1 108 ? 10.709 -3.488 -4.173 1.00 90.56 108 GLU A N 1
ATOM 802 C CA . GLU A 1 108 ? 10.028 -2.281 -4.647 1.00 90.56 108 GLU A CA 1
ATOM 803 C C . GLU A 1 108 ? 8.713 -2.609 -5.383 1.00 90.56 108 GLU A C 1
ATOM 805 O O . GLU A 1 108 ? 8.115 -1.731 -6.003 1.00 90.56 108 GLU A O 1
ATOM 810 N N . SER A 1 109 ? 8.231 -3.855 -5.347 1.00 93.31 109 SER A N 1
ATOM 811 C CA . SER A 1 109 ? 6.974 -4.219 -6.007 1.00 93.31 109 SER A CA 1
ATOM 812 C C . SER A 1 109 ? 5.751 -3.604 -5.319 1.00 93.31 109 SER A C 1
ATOM 814 O O . SER A 1 109 ? 5.675 -3.479 -4.093 1.00 93.31 109 SER A O 1
ATOM 816 N N . VAL A 1 110 ? 4.733 -3.275 -6.120 1.00 94.25 110 VAL A N 1
ATOM 817 C CA . VAL A 1 110 ? 3.467 -2.719 -5.613 1.00 94.25 110 VAL A CA 1
ATOM 818 C C . VAL A 1 110 ? 2.771 -3.664 -4.627 1.00 94.25 110 VAL A C 1
ATOM 820 O O . VAL A 1 110 ? 2.230 -3.222 -3.618 1.00 94.25 110 VAL A O 1
ATOM 823 N N . THR A 1 111 ? 2.8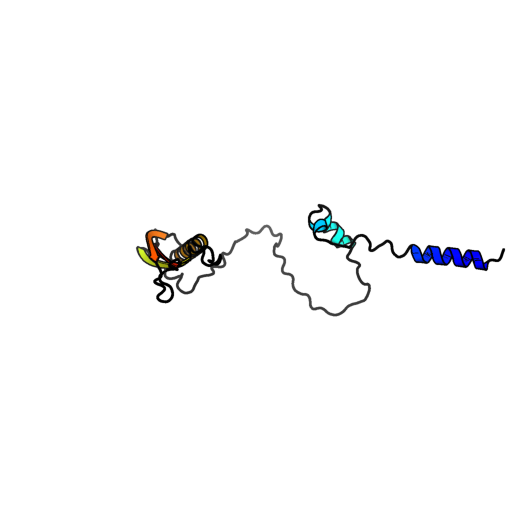35 -4.974 -4.866 1.00 94.94 111 THR A N 1
ATOM 824 C CA . THR A 1 111 ? 2.217 -5.987 -4.000 1.00 94.94 111 THR A CA 1
ATOM 825 C C . THR A 1 111 ? 2.850 -6.005 -2.612 1.00 94.94 111 THR A C 1
ATOM 827 O O . THR A 1 111 ? 2.144 -6.104 -1.602 1.00 94.94 111 THR A O 1
ATOM 830 N N . LEU A 1 112 ? 4.178 -5.878 -2.542 1.00 94.81 112 LEU A N 1
ATOM 831 C CA . LEU A 1 112 ? 4.879 -5.860 -1.267 1.00 94.81 112 LEU A CA 1
ATOM 832 C C . LEU A 1 112 ? 4.637 -4.545 -0.520 1.00 94.81 112 LEU A C 1
ATOM 834 O O . LEU A 1 112 ? 4.389 -4.572 0.685 1.00 94.81 112 LEU A O 1
ATOM 838 N N . ALA A 1 113 ? 4.608 -3.414 -1.232 1.00 95.00 113 ALA A N 1
ATOM 839 C CA . ALA A 1 113 ? 4.234 -2.122 -0.659 1.00 95.00 113 ALA A CA 1
ATOM 840 C C . ALA A 1 113 ? 2.820 -2.152 -0.049 1.00 95.00 113 ALA A C 1
ATOM 842 O O . ALA A 1 113 ? 2.630 -1.743 1.095 1.00 95.00 113 ALA A O 1
ATOM 843 N N . ILE A 1 114 ? 1.834 -2.717 -0.757 1.00 96.44 114 ILE A N 1
ATOM 844 C CA . ILE A 1 114 ? 0.469 -2.888 -0.231 1.00 96.44 114 ILE A CA 1
ATOM 845 C C . ILE A 1 114 ? 0.476 -3.766 1.026 1.00 96.44 114 ILE A C 1
ATOM 847 O O . ILE A 1 114 ? -0.167 -3.418 2.018 1.00 96.44 114 ILE A O 1
ATOM 851 N N . SER A 1 115 ? 1.211 -4.879 1.017 1.00 96.38 115 SER A N 1
ATOM 852 C CA . SER A 1 115 ? 1.317 -5.770 2.181 1.00 96.38 115 SER A CA 1
ATOM 853 C C . SER A 1 115 ? 1.916 -5.056 3.399 1.00 96.38 115 SER A C 1
ATOM 855 O O . SER A 1 115 ? 1.372 -5.150 4.499 1.00 96.38 115 SER A O 1
ATOM 857 N N . ARG A 1 116 ? 2.987 -4.273 3.205 1.00 94.81 116 ARG A N 1
ATOM 858 C CA . ARG A 1 116 ? 3.613 -3.456 4.259 1.00 94.81 116 ARG A CA 1
ATOM 859 C C . ARG A 1 116 ? 2.650 -2.421 4.835 1.00 94.81 116 ARG A C 1
ATOM 861 O O . ARG A 1 116 ? 2.554 -2.308 6.055 1.00 94.81 116 ARG A O 1
ATOM 868 N N . LEU A 1 117 ? 1.885 -1.730 3.987 1.00 94.56 117 LEU A N 1
ATOM 869 C CA . LEU A 1 117 ? 0.861 -0.783 4.441 1.00 94.56 117 LEU A CA 1
ATOM 870 C C . LEU A 1 117 ? -0.202 -1.471 5.303 1.00 94.56 117 LEU A C 1
ATOM 872 O O . LEU A 1 117 ? -0.562 -0.955 6.357 1.00 94.56 117 LEU A O 1
ATOM 876 N N . HIS A 1 118 ? -0.673 -2.659 4.912 1.00 94.44 118 HIS A N 1
ATOM 877 C CA . HIS A 1 118 ? -1.642 -3.411 5.716 1.00 94.44 118 HIS A CA 1
ATOM 878 C C . HIS A 1 118 ? -1.084 -3.826 7.077 1.00 94.44 118 HIS A C 1
ATOM 880 O O . HIS A 1 118 ? -1.789 -3.706 8.079 1.00 94.44 118 HIS A O 1
ATOM 886 N N . LEU A 1 119 ? 0.185 -4.237 7.138 1.00 92.06 119 LEU A N 1
ATOM 887 C CA . LEU A 1 119 ? 0.856 -4.506 8.409 1.00 92.06 119 LEU A CA 1
ATOM 888 C C . LEU A 1 119 ? 0.946 -3.242 9.272 1.00 92.06 1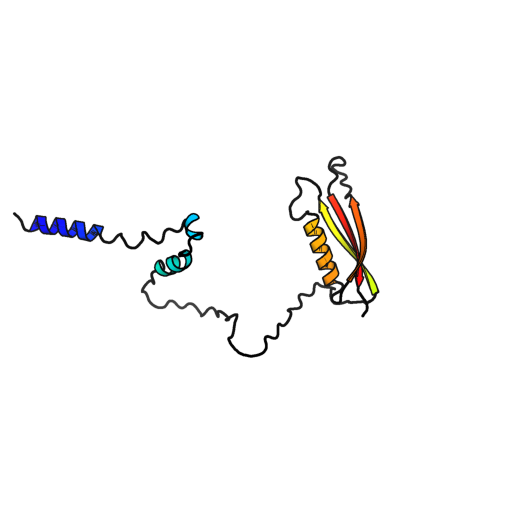19 LEU A C 1
ATOM 890 O O . LEU A 1 119 ? 0.621 -3.287 10.455 1.00 92.06 119 LEU A O 1
ATOM 894 N N . GLN A 1 120 ? 1.311 -2.094 8.694 1.00 90.12 120 GLN A N 1
ATOM 895 C CA . GLN A 1 120 ? 1.353 -0.821 9.422 1.00 90.12 120 GLN A CA 1
ATOM 896 C C . GLN A 1 120 ? -0.016 -0.426 9.983 1.00 90.12 120 GLN A C 1
ATOM 898 O O . GLN A 1 120 ? -0.095 -0.008 11.143 1.00 90.12 120 GLN A O 1
ATOM 903 N N . MET A 1 121 ? -1.088 -0.601 9.204 1.00 89.62 121 MET A N 1
ATOM 904 C CA . MET A 1 121 ? -2.457 -0.365 9.667 1.00 89.62 121 MET A CA 1
ATOM 905 C C . MET A 1 121 ? -2.824 -1.288 10.834 1.00 89.62 121 MET A C 1
ATOM 907 O O . MET A 1 121 ? -3.332 -0.817 11.852 1.00 89.62 121 MET A O 1
ATOM 911 N N . ALA A 1 122 ? -2.507 -2.582 10.729 1.00 88.25 122 ALA A N 1
ATOM 912 C CA . ALA A 1 122 ? -2.759 -3.560 11.786 1.00 88.25 122 ALA A CA 1
ATOM 913 C C . ALA A 1 122 ? -1.979 -3.248 13.072 1.00 88.25 122 ALA A C 1
ATOM 915 O O . ALA A 1 122 ? -2.516 -3.365 14.176 1.00 88.25 122 ALA A O 1
ATOM 916 N N . HIS A 1 123 ? -0.732 -2.790 12.939 1.00 85.12 123 HIS A N 1
ATOM 917 C CA . HIS A 1 123 ? 0.080 -2.367 14.075 1.00 85.12 123 HIS A CA 1
ATOM 918 C C . HIS A 1 123 ? -0.519 -1.145 14.784 1.00 85.12 123 HIS A C 1
ATOM 920 O O . HIS A 1 123 ? -0.594 -1.138 16.014 1.00 85.12 123 HIS A O 1
ATOM 926 N N . HIS A 1 124 ? -0.989 -0.138 14.043 1.00 82.62 124 HIS A N 1
ATOM 927 C CA . HIS A 1 124 ? -1.616 1.052 14.634 1.00 82.62 124 HIS A CA 1
ATOM 928 C C . HIS A 1 124 ? -2.987 0.742 15.254 1.00 82.62 124 HIS A C 1
ATOM 930 O O . HIS A 1 124 ? -3.307 1.219 16.346 1.00 82.62 124 HIS A O 1
ATOM 936 N N . CYS A 1 125 ? -3.786 -0.100 14.600 1.00 85.12 125 CYS A N 1
ATOM 937 C CA . CYS A 1 125 ? -5.168 -0.375 14.973 1.00 85.12 125 CYS A CA 1
ATOM 938 C C . CYS A 1 125 ? -5.398 -1.870 15.245 1.00 85.12 125 CYS A C 1
ATOM 940 O O . CYS A 1 125 ? -6.074 -2.559 14.487 1.00 85.12 125 CYS A O 1
ATOM 942 N N . SER A 1 126 ? -4.906 -2.374 16.379 1.00 80.88 126 SER A N 1
ATOM 943 C CA . SER A 1 126 ? -5.006 -3.805 16.737 1.00 80.88 126 SER A CA 1
ATOM 944 C C . SER A 1 126 ? -6.436 -4.365 16.789 1.00 80.88 126 SER A C 1
ATOM 946 O O . SER A 1 126 ? -6.637 -5.568 16.663 1.00 80.88 126 SER A O 1
ATOM 948 N N . ARG A 1 127 ? -7.443 -3.504 16.983 1.00 83.38 127 ARG A N 1
ATOM 949 C CA . ARG A 1 127 ? -8.867 -3.879 17.060 1.00 83.38 127 ARG A CA 1
ATOM 950 C C . ARG A 1 127 ? -9.599 -3.824 15.719 1.00 83.38 127 ARG A C 1
ATOM 952 O O . ARG A 1 127 ? -10.803 -4.063 15.689 1.00 83.38 127 ARG A O 1
ATOM 959 N N . GLY A 1 128 ? -8.891 -3.500 14.643 1.00 86.56 128 GLY A N 1
ATOM 960 C CA . GLY A 1 128 ? -9.462 -3.280 13.324 1.00 86.56 128 GLY A CA 1
ATOM 961 C C . GLY A 1 128 ? -9.284 -1.840 12.856 1.00 86.56 128 GLY A C 1
ATOM 962 O O . GLY A 1 128 ? -9.277 -0.887 13.640 1.00 86.56 128 GLY A O 1
ATOM 963 N N . TRP A 1 129 ? -9.146 -1.700 11.547 1.00 90.50 129 TRP A N 1
ATOM 964 C CA . TRP A 1 129 ? -8.945 -0.445 10.838 1.00 90.50 129 TRP A CA 1
ATOM 965 C C . TRP A 1 129 ? -9.926 -0.362 9.679 1.00 90.50 129 TRP A C 1
ATOM 967 O O . TRP A 1 129 ? -10.353 -1.376 9.124 1.00 90.50 129 TRP A O 1
ATOM 977 N N . ARG A 1 130 ? -10.266 0.864 9.302 1.00 92.25 130 ARG A N 1
ATOM 978 C CA . ARG A 1 130 ? -11.011 1.163 8.087 1.00 92.25 130 ARG A CA 1
ATOM 979 C C . ARG A 1 130 ? -10.120 1.989 7.178 1.00 92.25 130 ARG A C 1
ATOM 981 O O . ARG A 1 130 ? -9.548 2.977 7.626 1.00 92.25 130 ARG A O 1
ATOM 988 N N . LEU A 1 131 ? -10.008 1.582 5.917 1.00 94.12 131 LEU A N 1
ATOM 989 C CA . LEU A 1 131 ? -9.338 2.384 4.903 1.00 94.12 131 LEU A CA 1
ATOM 990 C C . LEU A 1 131 ? -10.263 3.544 4.513 1.00 94.12 131 LEU A C 1
ATOM 992 O O . LEU A 1 131 ? -11.397 3.324 4.090 1.00 94.12 131 LEU A O 1
ATOM 996 N N . ASP A 1 132 ? -9.783 4.764 4.702 1.00 94.31 132 ASP A N 1
ATOM 997 C CA . ASP A 1 132 ? -10.494 6.007 4.406 1.00 94.31 132 ASP A CA 1
ATOM 998 C C . ASP A 1 132 ? -10.183 6.521 3.002 1.00 94.31 132 ASP A C 1
ATOM 1000 O O . ASP A 1 132 ? -11.057 7.062 2.326 1.00 94.31 132 ASP A O 1
ATOM 1004 N N . GLY A 1 133 ? -8.947 6.331 2.545 1.00 95.00 133 GLY A N 1
ATOM 1005 C CA . GLY A 1 133 ? -8.520 6.812 1.244 1.00 95.00 133 GLY A CA 1
ATOM 1006 C C . GLY A 1 133 ? -7.208 6.199 0.791 1.00 95.00 133 GLY A C 1
ATOM 1007 O O . GLY A 1 133 ? -6.380 5.770 1.593 1.00 95.00 133 GLY A O 1
ATOM 1008 N N . GLN A 1 134 ? -7.024 6.191 -0.523 1.00 96.81 134 GLN A N 1
ATOM 1009 C CA . GLN A 1 134 ? -5.812 5.732 -1.179 1.00 96.81 134 GLN A CA 1
ATOM 1010 C C . GLN A 1 134 ? -5.425 6.734 -2.259 1.00 96.81 134 GLN A C 1
ATOM 1012 O O . GLN A 1 134 ? -6.272 7.178 -3.035 1.00 96.81 134 GLN A O 1
ATOM 1017 N N . ARG A 1 135 ? -4.137 7.067 -2.334 1.00 96.25 135 ARG A N 1
ATOM 1018 C CA . ARG A 1 135 ? -3.585 7.839 -3.451 1.00 96.25 135 ARG A CA 1
ATOM 1019 C C . ARG A 1 135 ? -2.162 7.410 -3.768 1.00 96.25 135 ARG A C 1
ATOM 1021 O O . ARG A 1 135 ? -1.442 6.945 -2.889 1.00 96.25 135 ARG A O 1
ATOM 1028 N N . SER A 1 136 ? -1.763 7.592 -5.019 1.00 94.81 136 SER A N 1
ATOM 1029 C CA . SER A 1 136 ? -0.392 7.381 -5.474 1.00 94.81 136 SER A CA 1
ATOM 1030 C C . SER A 1 136 ? 0.185 8.680 -6.014 1.00 94.81 136 SER A C 1
ATOM 1032 O O . SER A 1 136 ? -0.460 9.342 -6.827 1.00 94.81 136 SER A O 1
ATOM 1034 N N . GLU A 1 137 ? 1.406 9.015 -5.621 1.00 93.25 137 GLU A N 1
ATOM 1035 C CA . GLU A 1 137 ? 2.110 10.200 -6.108 1.00 93.25 137 GLU A CA 1
ATOM 1036 C C . GLU A 1 137 ? 3.400 9.766 -6.791 1.00 93.25 137 GLU A C 1
ATOM 1038 O O . GLU A 1 137 ? 4.152 8.947 -6.261 1.00 93.25 137 GLU A O 1
ATOM 1043 N N . ALA A 1 138 ? 3.656 10.300 -7.985 1.00 90.25 138 ALA A N 1
ATOM 1044 C CA . ALA A 1 138 ? 4.908 10.042 -8.678 1.00 90.25 138 ALA A CA 1
ATOM 1045 C C . ALA A 1 138 ? 6.064 10.648 -7.878 1.00 90.25 138 ALA A C 1
ATOM 1047 O O . ALA A 1 138 ? 6.041 11.831 -7.531 1.00 90.25 138 ALA A O 1
ATOM 1048 N N . LEU A 1 139 ? 7.092 9.844 -7.617 1.00 86.19 139 LEU A N 1
ATOM 1049 C CA . LEU A 1 139 ? 8.335 10.362 -7.075 1.00 86.19 139 LEU A CA 1
ATOM 1050 C C . LEU A 1 139 ? 9.013 11.164 -8.187 1.00 86.19 139 LEU A C 1
ATOM 1052 O O . LEU A 1 139 ? 9.437 10.602 -9.198 1.00 86.19 139 LEU A O 1
ATOM 1056 N N . GLN A 1 140 ? 9.099 12.480 -8.007 1.00 75.06 140 GLN A N 1
ATOM 1057 C CA . GLN A 1 140 ? 9.859 13.335 -8.910 1.00 75.06 140 GLN A CA 1
ATOM 1058 C C . GLN A 1 140 ? 11.345 13.040 -8.741 1.00 75.06 140 GLN A C 1
ATOM 1060 O O . GLN A 1 140 ? 11.992 13.513 -7.807 1.00 75.06 140 GLN A O 1
ATOM 1065 N N . ASP A 1 141 ? 11.878 12.239 -9.656 1.00 68.38 141 ASP A N 1
ATOM 1066 C CA . ASP A 1 141 ? 13.314 12.082 -9.800 1.00 68.38 141 ASP A CA 1
ATOM 1067 C C . ASP A 1 141 ? 13.848 13.252 -10.630 1.00 68.38 141 ASP A C 1
ATOM 1069 O O . ASP A 1 141 ? 13.653 13.334 -11.843 1.00 68.38 141 ASP A O 1
ATOM 1073 N N . THR A 1 142 ? 14.505 14.198 -9.960 1.00 67.44 142 THR A N 1
ATOM 1074 C CA . THR A 1 142 ? 15.121 15.364 -10.607 1.00 67.44 142 THR A CA 1
ATOM 1075 C C . THR A 1 142 ? 16.335 14.997 -11.457 1.00 67.44 142 THR A C 1
ATOM 1077 O O . THR A 1 142 ? 16.798 15.832 -12.232 1.00 67.44 142 THR A O 1
ATOM 1080 N N . ARG A 1 143 ? 16.863 13.771 -11.331 1.00 70.56 143 ARG A N 1
ATOM 1081 C CA . ARG A 1 143 ? 18.044 13.310 -12.073 1.00 70.56 143 ARG A CA 1
ATOM 1082 C C . ARG A 1 143 ? 17.692 12.621 -13.386 1.00 70.56 143 ARG A C 1
ATOM 1084 O O . ARG A 1 143 ? 18.529 12.612 -14.283 1.00 70.56 143 ARG A O 1
ATOM 1091 N N . ASP A 1 144 ? 16.484 12.077 -13.512 1.00 65.69 144 ASP A N 1
ATOM 1092 C CA . ASP A 1 144 ? 16.024 11.440 -14.745 1.00 65.69 144 ASP A CA 1
ATOM 1093 C C . ASP A 1 144 ? 14.508 11.630 -14.956 1.00 65.69 144 ASP A C 1
ATOM 1095 O O . ASP A 1 144 ? 13.702 10.766 -14.597 1.00 65.69 144 ASP A O 1
ATOM 1099 N N . PRO A 1 145 ? 14.094 12.760 -15.558 1.00 60.53 145 PRO A N 1
ATOM 1100 C CA . PRO A 1 145 ? 12.683 13.064 -15.789 1.00 60.53 145 PRO A CA 1
ATOM 1101 C C . PRO A 1 145 ? 12.019 12.148 -16.830 1.00 60.53 145 PRO A C 1
ATOM 1103 O O . PRO A 1 145 ? 10.793 12.109 -16.904 1.00 60.53 145 PRO A O 1
ATOM 1106 N N . LEU A 1 146 ? 12.800 11.410 -17.631 1.00 58.06 146 LEU A N 1
ATOM 1107 C CA . LEU A 1 146 ? 12.292 10.471 -18.638 1.00 58.06 146 LEU A CA 1
ATOM 1108 C C . LEU A 1 146 ? 12.164 9.041 -18.086 1.00 58.06 146 LEU A C 1
ATOM 1110 O O . LEU A 1 146 ? 11.406 8.246 -18.638 1.00 58.06 146 LEU A O 1
ATOM 1114 N N . ARG A 1 147 ? 12.845 8.717 -16.977 1.00 60.25 147 ARG A N 1
ATOM 1115 C CA . ARG A 1 147 ? 12.687 7.459 -16.223 1.00 60.25 147 ARG A CA 1
ATOM 1116 C C . ARG A 1 147 ? 11.819 7.613 -14.971 1.00 60.25 147 ARG A C 1
ATOM 1118 O O . ARG A 1 147 ? 12.107 7.026 -13.923 1.00 60.25 147 ARG A O 1
ATOM 1125 N N . SER A 1 148 ? 10.712 8.344 -15.078 1.00 67.44 148 SER A N 1
ATOM 11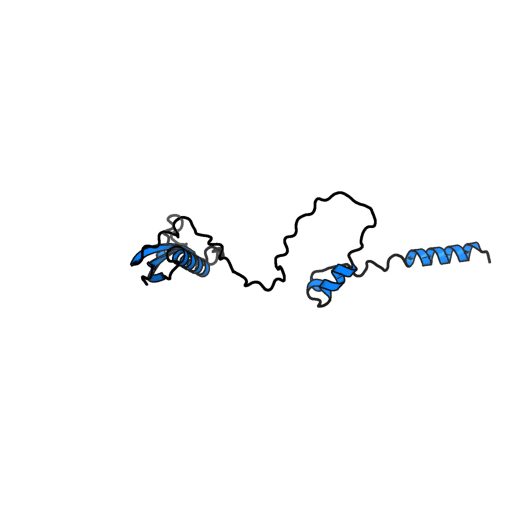26 C CA . SER A 1 148 ? 9.681 8.333 -14.039 1.00 67.44 148 SER A CA 1
ATOM 1127 C C . SER A 1 148 ? 9.065 6.934 -13.932 1.00 67.44 148 SER A C 1
ATOM 1129 O O . SER A 1 148 ? 8.598 6.377 -14.923 1.00 67.44 148 SER A O 1
ATOM 1131 N N . GLY A 1 149 ? 9.056 6.362 -12.734 1.00 82.25 149 GLY A N 1
ATOM 1132 C CA . GLY A 1 149 ? 8.498 5.024 -12.510 1.00 82.25 149 GLY A CA 1
ATOM 1133 C C . GLY A 1 149 ? 8.498 4.571 -11.056 1.00 82.25 149 GLY A C 1
ATOM 1134 O O . GLY A 1 149 ? 8.015 3.481 -10.767 1.00 82.25 149 GLY A O 1
ATOM 1135 N N . LYS A 1 150 ? 9.020 5.399 -10.146 1.00 89.75 150 LYS A N 1
ATOM 1136 C CA . LYS A 1 150 ? 8.880 5.233 -8.702 1.00 89.75 150 LYS A CA 1
ATOM 1137 C C . LYS A 1 150 ? 7.722 6.089 -8.209 1.00 89.75 150 LYS A C 1
ATOM 1139 O O . LYS A 1 150 ? 7.528 7.209 -8.679 1.00 89.75 150 LYS A O 1
ATOM 1144 N N . TYR A 1 151 ? 6.975 5.561 -7.259 1.00 92.44 151 TYR A N 1
ATOM 1145 C CA . TYR A 1 151 ? 5.769 6.172 -6.731 1.00 92.44 151 TYR A CA 1
ATOM 1146 C C . TYR A 1 151 ? 5.717 5.970 -5.221 1.00 92.44 151 TYR A C 1
ATOM 1148 O O . TYR A 1 151 ? 6.177 4.952 -4.702 1.00 92.44 151 TYR A O 1
ATOM 1156 N N . TYR A 1 152 ? 5.120 6.927 -4.523 1.00 94.06 152 TYR A N 1
ATOM 1157 C CA . TYR A 1 152 ? 4.641 6.718 -3.165 1.00 94.06 152 TYR A CA 1
ATOM 1158 C C . TYR A 1 152 ? 3.182 6.292 -3.204 1.00 94.06 152 TYR A C 1
ATOM 1160 O O . TYR A 1 152 ? 2.375 6.902 -3.904 1.00 94.06 152 TYR A O 1
ATOM 1168 N N . LEU A 1 153 ? 2.843 5.269 -2.429 1.00 95.69 153 LEU A N 1
ATOM 1169 C CA . LEU A 1 153 ? 1.477 4.857 -2.148 1.00 95.69 153 LEU A CA 1
ATOM 1170 C C . LEU A 1 153 ? 1.105 5.322 -0.745 1.00 95.69 153 LEU A C 1
ATOM 1172 O O . LEU A 1 153 ? 1.765 4.931 0.213 1.00 95.69 153 LEU A O 1
ATOM 1176 N N . TYR A 1 154 ? 0.048 6.120 -0.628 1.00 95.69 154 TYR A N 1
ATOM 1177 C CA . TYR A 1 154 ? -0.458 6.632 0.641 1.00 95.69 154 TYR A CA 1
ATOM 1178 C C . TYR A 1 154 ? -1.795 5.995 0.969 1.00 95.69 154 TYR A C 1
ATOM 1180 O O . TYR A 1 154 ? -2.712 6.014 0.141 1.00 95.69 154 TYR A O 1
ATOM 1188 N N . TYR A 1 155 ? -1.907 5.469 2.184 1.00 96.00 155 TYR A N 1
ATOM 1189 C CA . TYR A 1 155 ? -3.141 4.943 2.752 1.00 96.00 155 TYR A CA 1
ATOM 1190 C C . TYR A 1 155 ? -3.543 5.820 3.928 1.00 96.00 155 TYR A C 1
ATOM 1192 O O . TYR A 1 155 ? -2.803 5.935 4.904 1.00 96.00 155 TYR A O 1
ATOM 1200 N N . GLN A 1 156 ? -4.725 6.414 3.839 1.00 94.50 156 GLN A N 1
ATOM 1201 C CA . GLN A 1 156 ? -5.383 7.063 4.964 1.00 94.50 156 GLN A CA 1
ATOM 1202 C C . GLN A 1 156 ? -6.323 6.059 5.605 1.00 94.50 156 GLN A C 1
ATOM 1204 O O . GLN A 1 156 ? -7.102 5.412 4.905 1.00 94.50 156 GLN A O 1
ATOM 1209 N N . PHE A 1 157 ? -6.246 5.909 6.918 1.00 92.62 157 PHE A N 1
ATOM 1210 C CA . PHE A 1 157 ? -7.036 4.922 7.637 1.00 92.62 157 PHE A CA 1
ATOM 1211 C C . PHE A 1 157 ? -7.363 5.393 9.046 1.00 92.62 157 PHE A C 1
ATOM 1213 O O . PHE A 1 157 ? -6.646 6.200 9.633 1.00 92.62 157 PHE A O 1
ATOM 1220 N N . SER A 1 158 ? -8.427 4.847 9.616 1.00 91.25 158 SER A N 1
ATOM 1221 C CA . SER A 1 158 ? -8.866 5.146 10.975 1.00 91.25 158 SER A CA 1
ATOM 1222 C C . SER A 1 158 ? -9.047 3.874 11.785 1.00 91.25 158 SER A C 1
ATOM 1224 O O . SER A 1 158 ? -9.452 2.829 11.263 1.00 91.25 158 SER A O 1
ATOM 1226 N N . CYS A 1 159 ? -8.749 3.951 13.083 1.00 88.69 159 CYS A N 1
ATOM 1227 C CA . CYS A 1 159 ? -9.014 2.836 13.985 1.00 88.69 159 CYS A CA 1
ATOM 1228 C C . CYS A 1 159 ? -10.513 2.746 14.277 1.00 88.69 159 CYS A C 1
ATOM 1230 O O . CYS A 1 159 ? -11.140 3.733 14.675 1.00 88.69 159 CYS A O 1
ATOM 1232 N N . VAL A 1 160 ? -11.080 1.549 14.124 1.00 86.88 160 VAL A N 1
ATOM 1233 C CA . VAL A 1 160 ? -12.501 1.310 14.389 1.00 86.88 160 VAL A CA 1
ATOM 1234 C C . VAL A 1 160 ? -12.756 1.430 15.894 1.00 86.88 160 VAL A C 1
ATOM 1236 O O . VAL A 1 160 ? -12.105 0.766 16.706 1.00 86.88 160 VAL A O 1
ATOM 1239 N N . ALA A 1 161 ? -13.693 2.299 16.276 1.00 74.56 161 ALA A N 1
ATOM 1240 C CA . ALA A 1 161 ? -14.225 2.335 17.632 1.00 74.56 161 ALA A CA 1
ATOM 1241 C C . ALA A 1 161 ? -15.211 1.170 17.808 1.00 74.56 161 ALA A C 1
ATOM 1243 O O . ALA A 1 161 ? -16.000 0.899 16.905 1.00 74.56 161 ALA A O 1
ATOM 1244 N N . ARG A 1 162 ? -15.118 0.457 18.935 1.00 63.38 162 ARG A N 1
ATOM 1245 C CA . ARG A 1 162 ? -16.103 -0.573 19.296 1.00 63.38 162 ARG A CA 1
ATOM 1246 C C . ARG A 1 162 ? -17.448 0.050 19.624 1.00 63.38 162 ARG A C 1
ATOM 1248 O O . ARG A 1 162 ? -17.426 1.122 20.268 1.00 63.38 162 ARG A O 1
#

Radius of gyration: 32.88 Å; chains: 1; bounding box: 69×93×48 Å

pLDDT: mean 70.31, std 18.28, range [42.22, 96.81]

Sequence (162 aa):
MSPFCYRAVVAVCAALLSSTLYAGCDFDADSADRLDFAERIVDCQEPPASPASDLSPVVIEPLYSDSAGRAVISEHRVVAPGSLNHSPGQSFEARELYSLRGDASFEESVTLAISRLHLQMAHHCSRGWRLDGQRSEALQDTRDPLRSGKYYLYYQFSCVAR

Organism: NCBI:txid2559237

Secondary structure (DSSP, 8-state):
--HHHHHHHHHHHHHHSSSTTSTT----GGGGG-TTHHHHHHHT-PPP--------------S-----S---------PPTTTT---TT-EEEEEEEEE-STT--GGG-HHHHHHHHHHHHHHH-TT-EEEEEEEEEE---TT-TT---EEEEEEEEEEPP-